Protein AF-A0A4R6T1B8-F1 (afdb_monomer)

Solvent-accessible surface area (backbone atoms only — not comparable to full-atom values): 9107 Å² total; per-residue (Å²): 110,73,72,57,55,55,52,54,57,58,54,58,63,61,66,66,82,67,72,75,54,52,67,48,75,46,92,90,72,50,72,49,40,55,44,30,27,35,23,31,31,60,31,74,34,98,86,31,26,24,80,44,35,25,38,38,55,101,64,97,56,73,81,70,40,56,24,61,47,84,49,43,69,38,69,24,37,29,71,41,51,47,80,44,72,58,96,84,43,80,44,49,36,35,34,25,43,54,90,88,34,36,32,45,24,44,48,63,64,15,42,76,67,50,31,45,41,82,36,87,63,66,53,63,57,96,63,69,51,55,65,60,55,45,51,53,45,46,52,33,39,77,68,66,76,41,52,73,69,58,42,53,53,51,45,52,56,55,76,55,76,127

Radius of gyration: 22.36 Å; Cα contacts (8 Å, |Δi|>4): 257; chains: 1; bounding box: 53×60×50 Å

Mean predicted aligned error: 13.62 Å

InterPro domains:
  IPR018649 SHOCT domain [PF09851] (132-159)

Sequence (162 aa):
MKQIILFIALMASVSCYAQKITTYKASNGVTYNVGDSIKLSRGTGIDGRFLYVTSRWNFSIPDDAMADRRYTNMPVLIKKISIEKFNGIKKVIIIADGDVVNFEIPVEDAIDAGEVIPNKNKPGNLIYSVADEIEKFKKLLDSGAVTQAEYDGQKKRLLSPN

Nearest PDB structures (foldseek):
  6ac8-assembly2_A  TM=4.715E-01  e=1.683E-01  Mycolicibacterium smegmatis MC2 155
  2lt1-assembly1_A  TM=5.562E-01  e=3.174E-01  Myxococcus xanthus
  4l5g-assembly2_B  TM=4.650E-01  e=2.001E-01  Thermus thermophilus HB8
  8owu-assembly1_D  TM=2.904E-01  e=3.562E-01  Bacillus cereus BAG3X2-1
  5he2-assembly1_A  TM=2.715E-01  e=3.576E+00  Bos taurus

Foldseek 3Di:
DVVVVVVVVVVVVVVVVPDFDAWDQAPVRDIDGQQFKKFFAFAPDPQRFHPFKAWAQPDDDPRGHGHDRVSHRPIWGFHGWDWDADPNDTFIWTWTHRPRIIIIGSPHVCVVSVRIDGDPDTPNDPPPPLVNVLVVLVVCVVVVVDDPVVSVVSNVPSVDDD

Organism: NCBI:txid425513

Structure (mmCIF, N/CA/C/O backbone):
data_AF-A0A4R6T1B8-F1
#
_entry.id   AF-A0A4R6T1B8-F1
#
loop_
_atom_site.group_PDB
_atom_site.id
_atom_site.type_symbol
_atom_site.label_atom_id
_atom_site.label_alt_id
_atom_site.label_comp_id
_atom_site.label_asym_id
_atom_site.label_entity_id
_atom_site.label_seq_id
_atom_site.pdbx_PDB_ins_code
_atom_site.Cartn_x
_atom_site.Cartn_y
_atom_site.Cartn_z
_atom_site.occupancy
_atom_site.B_iso_or_equiv
_atom_site.auth_seq_id
_atom_site.auth_comp_id
_atom_site.auth_asym_id
_atom_site.auth_atom_id
_atom_site.pdbx_PDB_model_num
ATOM 1 N N . MET A 1 1 ? -13.725 46.106 -19.617 1.00 59.91 1 MET A N 1
ATOM 2 C CA . MET A 1 1 ? -14.365 44.769 -19.691 1.00 59.91 1 MET A CA 1
ATOM 3 C C . MET A 1 1 ? -13.521 43.733 -20.443 1.00 59.91 1 MET A C 1
ATOM 5 O O . MET A 1 1 ? -13.204 42.723 -19.836 1.00 59.91 1 MET A O 1
ATOM 9 N N . LYS A 1 2 ? -13.056 43.977 -21.685 1.00 60.03 2 LYS A N 1
ATOM 10 C CA . LYS A 1 2 ? -12.182 43.027 -22.425 1.00 60.03 2 LYS A CA 1
ATOM 11 C C . LYS A 1 2 ? -10.895 42.614 -21.678 1.00 60.03 2 LYS A C 1
ATOM 13 O O . LYS A 1 2 ? -10.533 41.447 -21.692 1.00 60.03 2 LYS A O 1
ATOM 18 N N . GLN A 1 3 ? -10.258 43.551 -20.974 1.00 69.00 3 GLN A N 1
ATOM 19 C CA . GLN A 1 3 ? -9.039 43.304 -20.182 1.00 69.00 3 GLN A CA 1
ATOM 20 C C . GLN A 1 3 ? -9.281 42.384 -18.965 1.00 69.00 3 GLN A C 1
ATOM 22 O O . GLN A 1 3 ? -8.427 41.578 -18.619 1.00 69.00 3 GLN A O 1
ATOM 27 N N . ILE A 1 4 ? -10.472 42.448 -18.355 1.00 78.38 4 ILE A N 1
ATOM 28 C CA . ILE A 1 4 ? -10.840 41.623 -17.189 1.00 78.38 4 ILE A CA 1
ATOM 29 C C . ILE A 1 4 ? -11.124 40.177 -17.622 1.00 78.38 4 ILE A C 1
ATOM 31 O O . ILE A 1 4 ? -10.710 39.237 -16.952 1.00 78.38 4 ILE A O 1
ATOM 35 N N . ILE A 1 5 ? -11.765 39.991 -18.780 1.00 78.88 5 ILE A N 1
ATOM 36 C CA . ILE A 1 5 ? -12.049 38.660 -19.343 1.00 78.88 5 ILE A CA 1
ATOM 37 C C . ILE A 1 5 ? -10.745 37.924 -19.691 1.00 78.88 5 ILE A C 1
ATOM 39 O O . ILE A 1 5 ? -10.623 36.733 -19.415 1.00 78.88 5 ILE A O 1
ATOM 43 N N . LEU A 1 6 ? -9.745 38.635 -20.228 1.00 75.94 6 LEU A N 1
ATOM 44 C CA . LEU A 1 6 ? -8.437 38.054 -20.545 1.00 75.94 6 LEU A CA 1
ATOM 45 C C . LEU A 1 6 ? -7.683 37.597 -19.282 1.00 75.94 6 LEU A C 1
ATOM 47 O O . LEU A 1 6 ? -7.050 36.545 -19.287 1.00 75.94 6 LEU A O 1
ATOM 51 N N . PHE A 1 7 ? -7.799 38.351 -18.186 1.00 75.88 7 PHE A N 1
ATOM 52 C CA . PHE A 1 7 ? -7.157 38.015 -16.914 1.00 75.88 7 PHE A CA 1
ATOM 53 C C . PHE A 1 7 ? -7.795 36.787 -16.239 1.00 75.88 7 PHE A C 1
ATOM 55 O O . PHE A 1 7 ? -7.089 35.915 -15.734 1.00 75.88 7 PHE A O 1
ATOM 62 N N . ILE A 1 8 ? -9.126 36.666 -16.293 1.00 78.00 8 ILE A N 1
ATOM 63 C CA . ILE A 1 8 ? -9.856 35.497 -15.771 1.00 78.00 8 ILE A CA 1
ATOM 64 C C . ILE A 1 8 ? -9.545 34.237 -16.597 1.00 78.00 8 ILE A C 1
ATOM 66 O O . ILE A 1 8 ? -9.345 33.164 -16.027 1.00 78.00 8 ILE A O 1
ATOM 70 N N . ALA A 1 9 ? -9.431 34.361 -17.924 1.00 74.50 9 ALA A N 1
ATOM 71 C CA . ALA A 1 9 ? -9.065 33.244 -18.797 1.00 74.50 9 ALA A CA 1
ATOM 72 C C . ALA A 1 9 ? -7.644 32.717 -18.519 1.00 74.50 9 ALA A C 1
ATOM 74 O O . ALA A 1 9 ? -7.430 31.507 -18.528 1.00 74.50 9 ALA A O 1
ATOM 75 N N . LEU A 1 10 ? -6.693 33.605 -18.203 1.00 71.94 10 LEU A N 1
ATOM 76 C CA . LEU A 1 10 ? -5.321 33.220 -17.860 1.00 71.94 10 LEU A CA 1
ATOM 77 C C . LEU A 1 10 ? -5.238 32.497 -16.500 1.00 71.94 10 LEU A C 1
ATOM 79 O O . LEU A 1 10 ? -4.471 31.546 -16.346 1.00 71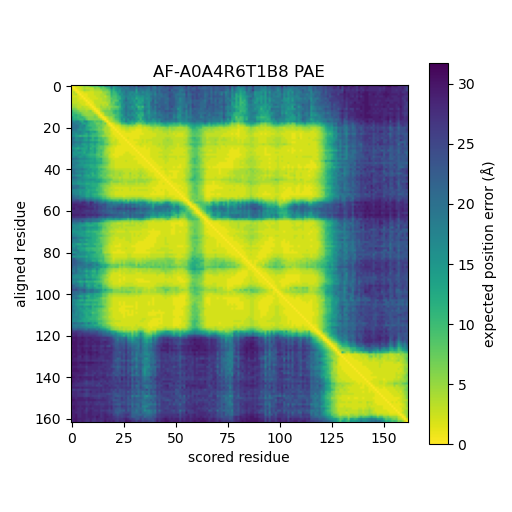.94 10 LEU A O 1
ATOM 83 N N . MET A 1 11 ? -6.058 32.905 -15.526 1.00 67.94 11 MET A N 1
ATOM 84 C CA . MET A 1 11 ? -6.132 32.268 -14.203 1.00 67.94 11 MET A CA 1
ATOM 85 C C . MET A 1 11 ? -6.755 30.864 -14.255 1.00 67.94 11 MET A C 1
ATOM 87 O O . MET A 1 11 ? -6.290 29.968 -13.552 1.00 67.94 11 MET A O 1
ATOM 91 N N . ALA A 1 12 ? -7.743 30.631 -15.128 1.00 63.44 12 ALA A N 1
ATOM 92 C CA . ALA A 1 12 ? -8.390 29.322 -15.269 1.00 63.44 12 ALA A CA 1
ATOM 93 C C . ALA A 1 12 ? -7.430 28.217 -15.761 1.00 63.44 12 ALA A C 1
ATOM 95 O O . ALA A 1 12 ? -7.545 27.062 -15.348 1.00 63.44 12 ALA A O 1
ATOM 96 N N . SER A 1 13 ? -6.440 28.560 -16.594 1.00 64.69 13 SER A N 1
ATOM 97 C CA . SER A 1 13 ? -5.429 27.609 -17.085 1.00 64.69 13 SER A CA 1
ATOM 98 C C . SER A 1 13 ? -4.451 27.118 -16.009 1.00 64.69 13 SER A C 1
ATOM 100 O O . SER A 1 13 ? -3.950 25.998 -16.113 1.00 64.69 13 SER A O 1
ATOM 102 N N . VAL A 1 14 ? -4.195 27.903 -14.956 1.00 63.06 14 VAL A N 1
ATOM 103 C CA . VAL A 1 14 ? -3.229 27.533 -13.902 1.00 63.06 14 VAL A CA 1
ATOM 104 C C . VAL A 1 14 ? -3.812 26.479 -12.950 1.00 63.06 14 VAL A C 1
ATOM 106 O O . VAL A 1 14 ? -3.088 25.622 -12.449 1.00 63.06 14 VAL A O 1
ATOM 109 N N . SER A 1 15 ? -5.134 26.466 -12.754 1.00 61.72 15 SER A N 1
ATOM 110 C CA . SER A 1 15 ? -5.806 25.535 -11.836 1.00 61.72 15 SER A CA 1
ATOM 111 C C . SER A 1 15 ? -5.881 24.087 -12.344 1.00 61.72 15 SER A C 1
ATOM 113 O O . SER A 1 15 ? -6.126 23.177 -11.553 1.00 61.72 15 SER A O 1
ATOM 115 N N . CYS A 1 16 ? -5.664 23.840 -13.641 1.00 56.97 16 CYS A N 1
ATOM 116 C CA . CYS A 1 16 ? -5.794 22.499 -14.225 1.00 56.97 16 CYS A CA 1
ATOM 117 C C . CYS A 1 16 ? -4.552 21.615 -13.986 1.00 56.97 16 CYS A C 1
ATOM 119 O O . CYS A 1 16 ? -4.676 20.406 -13.810 1.00 56.97 16 CYS A O 1
ATOM 121 N N . TYR A 1 17 ? -3.359 22.212 -13.884 1.00 60.59 17 TYR A N 1
ATOM 122 C CA . TYR A 1 17 ? -2.095 21.476 -13.724 1.00 60.59 17 TYR A CA 1
ATOM 123 C C . TYR A 1 17 ? -1.798 21.007 -12.287 1.00 60.59 17 TYR A C 1
ATOM 125 O O . TYR A 1 17 ? -0.818 20.301 -12.067 1.00 60.59 17 TYR A O 1
ATOM 133 N N . ALA A 1 18 ? -2.636 21.358 -11.306 1.00 63.72 18 ALA A N 1
ATOM 134 C CA . ALA A 1 18 ? -2.401 21.069 -9.887 1.00 63.72 18 ALA A CA 1
ATOM 135 C C . ALA A 1 18 ? -3.291 19.952 -9.304 1.00 63.72 18 ALA A C 1
ATOM 137 O O . ALA A 1 18 ? -3.357 19.789 -8.083 1.00 63.72 18 ALA A O 1
ATOM 138 N N . GLN A 1 19 ? -4.000 19.186 -10.139 1.00 71.69 19 GLN A N 1
ATOM 139 C CA . GLN A 1 19 ? -4.904 18.144 -9.647 1.00 71.69 19 GLN A CA 1
ATOM 140 C C . GLN A 1 19 ? -4.110 16.981 -9.035 1.00 71.69 19 GLN A C 1
ATOM 142 O O . GLN A 1 19 ? -3.448 16.212 -9.730 1.00 71.69 19 GLN A O 1
ATOM 147 N N . LYS A 1 20 ? -4.171 16.859 -7.704 1.00 83.00 20 LYS A N 1
ATOM 148 C CA . LYS A 1 20 ? -3.609 15.721 -6.969 1.00 83.00 20 LYS A CA 1
ATOM 149 C C . LYS A 1 20 ? -4.480 14.494 -7.214 1.00 83.00 20 LYS A C 1
ATOM 151 O O . LYS A 1 20 ? -5.690 14.545 -7.012 1.00 83.00 20 LYS A O 1
ATOM 156 N N . ILE A 1 21 ? -3.856 13.390 -7.607 1.00 90.12 21 ILE A N 1
ATOM 157 C CA . ILE A 1 21 ? -4.542 12.109 -7.760 1.00 90.12 21 ILE A CA 1
ATOM 158 C C . ILE A 1 21 ? -4.803 11.554 -6.362 1.00 90.12 21 ILE A C 1
ATOM 160 O O . ILE A 1 21 ? -3.874 11.305 -5.595 1.00 90.12 21 ILE A O 1
ATOM 164 N N . THR A 1 22 ? -6.077 11.399 -6.022 1.00 92.38 22 THR A N 1
ATOM 165 C CA . THR A 1 22 ? -6.519 10.891 -4.716 1.00 92.38 22 THR A CA 1
ATOM 166 C C . THR A 1 22 ? -7.128 9.500 -4.796 1.00 92.38 22 THR A C 1
ATOM 168 O O . THR A 1 22 ? -7.299 8.865 -3.762 1.00 92.38 22 THR A O 1
ATOM 171 N N . THR A 1 23 ? -7.446 9.027 -6.001 1.00 93.62 23 THR A N 1
ATOM 172 C CA . THR A 1 23 ? -8.100 7.743 -6.243 1.00 93.62 23 THR A CA 1
ATOM 173 C C . THR A 1 23 ? -7.497 7.060 -7.465 1.00 93.62 23 THR A C 1
ATOM 175 O O . THR A 1 23 ? -7.126 7.725 -8.436 1.00 93.62 23 THR A O 1
ATOM 178 N N . TYR A 1 24 ? -7.389 5.736 -7.420 1.00 94.62 24 TYR A N 1
ATOM 179 C CA . TYR A 1 24 ? -6.905 4.919 -8.522 1.00 94.62 24 TYR A CA 1
ATOM 180 C C . TYR A 1 24 ? -7.589 3.557 -8.535 1.00 94.62 24 TYR A C 1
ATOM 182 O O . TYR A 1 24 ? -7.619 2.862 -7.524 1.00 94.62 24 TYR A O 1
ATOM 190 N N . LYS A 1 25 ? -8.120 3.159 -9.692 1.00 93.81 25 LYS A N 1
ATOM 191 C CA . LYS A 1 25 ? -8.681 1.825 -9.902 1.00 93.81 25 LYS A CA 1
ATOM 192 C C . LYS A 1 25 ? -7.614 0.930 -10.522 1.00 93.81 25 LYS A C 1
ATOM 194 O O . LYS A 1 25 ? -7.228 1.176 -11.663 1.00 93.81 25 LYS A O 1
ATOM 199 N N . ALA A 1 26 ? -7.173 -0.076 -9.775 1.00 93.62 26 ALA A N 1
ATOM 200 C CA . ALA A 1 26 ? -6.129 -0.992 -10.213 1.00 93.62 26 ALA A CA 1
ATOM 201 C C . ALA A 1 26 ? -6.667 -2.147 -11.071 1.00 93.62 26 ALA A C 1
ATOM 203 O O . ALA A 1 26 ? -7.884 -2.372 -11.153 1.00 93.62 26 ALA A O 1
ATOM 204 N N . SER A 1 27 ? -5.755 -2.913 -11.673 1.00 90.88 27 SER A N 1
ATOM 205 C CA . SER A 1 27 ? -6.063 -4.097 -12.495 1.00 90.88 27 SER A CA 1
ATOM 206 C C . SER A 1 27 ? -6.871 -5.178 -11.767 1.00 90.88 27 SER A C 1
ATOM 208 O O . SER A 1 27 ? -7.746 -5.800 -12.370 1.00 90.88 27 SER A O 1
ATOM 210 N N . ASN A 1 28 ? -6.668 -5.351 -10.456 1.00 86.88 28 ASN A N 1
ATOM 211 C CA . ASN A 1 28 ? -7.428 -6.293 -9.621 1.00 86.88 28 ASN A CA 1
ATOM 212 C C . ASN A 1 28 ? -8.892 -5.876 -9.365 1.00 86.88 28 ASN A C 1
ATOM 214 O O . ASN A 1 28 ? -9.605 -6.537 -8.608 1.00 86.88 28 ASN A O 1
ATOM 218 N N . GLY A 1 29 ? -9.346 -4.7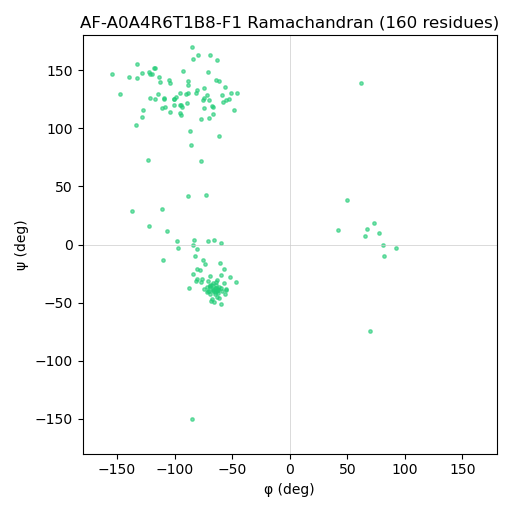66 -9.955 1.00 88.69 29 GLY A N 1
ATOM 219 C CA . GLY A 1 29 ? -10.704 -4.251 -9.820 1.00 88.69 29 GLY A CA 1
ATOM 220 C C . GLY A 1 29 ? -10.958 -3.449 -8.542 1.00 88.69 29 GLY A C 1
ATOM 221 O O . GLY A 1 29 ? -12.072 -2.950 -8.370 1.00 88.69 29 GLY A O 1
ATOM 222 N N . VAL A 1 30 ? -9.956 -3.286 -7.671 1.00 90.06 30 VAL A N 1
ATOM 223 C CA . VAL A 1 30 ? -10.067 -2.489 -6.445 1.00 90.06 30 VAL A CA 1
ATOM 224 C C . VAL A 1 30 ? -9.715 -1.030 -6.710 1.00 90.06 30 VAL A C 1
ATOM 226 O O . VAL A 1 30 ? -8.750 -0.708 -7.400 1.00 90.06 30 VAL A O 1
ATOM 229 N N . THR A 1 31 ? -10.516 -0.138 -6.131 1.00 93.50 31 THR A N 1
ATOM 230 C CA . THR A 1 31 ? -10.232 1.296 -6.099 1.00 93.50 31 THR A CA 1
ATOM 231 C C . THR A 1 31 ? -9.510 1.642 -4.805 1.00 93.50 31 THR A C 1
ATOM 233 O O . THR A 1 31 ? -10.068 1.472 -3.723 1.00 93.50 31 THR A O 1
ATOM 236 N N . TYR A 1 32 ? -8.292 2.151 -4.934 1.00 93.31 32 TYR A N 1
ATOM 237 C CA . TYR A 1 32 ? -7.455 2.647 -3.853 1.00 93.31 32 TYR A CA 1
ATOM 238 C C . TYR A 1 32 ? -7.623 4.154 -3.721 1.00 93.31 32 TYR A C 1
ATOM 240 O O . TYR A 1 32 ? -7.506 4.879 -4.709 1.00 93.31 32 TYR A O 1
ATOM 248 N N . ASN A 1 33 ? -7.859 4.631 -2.505 1.00 94.44 33 ASN A N 1
ATOM 249 C CA . ASN A 1 33 ? -7.945 6.051 -2.196 1.00 94.44 33 ASN A CA 1
ATOM 250 C C . ASN A 1 33 ? -6.843 6.454 -1.220 1.00 94.44 33 ASN A C 1
ATOM 252 O O . ASN A 1 33 ? -6.381 5.663 -0.397 1.00 94.44 33 ASN A O 1
ATOM 256 N N . VAL A 1 34 ? -6.428 7.715 -1.288 1.00 93.38 34 VAL A N 1
ATOM 257 C CA . VAL A 1 34 ? -5.594 8.307 -0.240 1.00 93.38 34 VAL A CA 1
ATOM 258 C C . VAL A 1 34 ? -6.349 8.229 1.088 1.00 93.38 34 VAL A C 1
ATOM 260 O O . VAL A 1 34 ? -7.508 8.629 1.171 1.00 93.38 34 VAL A O 1
ATOM 263 N N . GLY A 1 35 ? -5.684 7.697 2.111 1.00 90.12 35 GLY A N 1
ATOM 264 C CA . GLY A 1 35 ? -6.272 7.368 3.404 1.00 90.12 35 GLY A CA 1
ATOM 265 C C . GLY A 1 35 ? -6.788 5.932 3.525 1.00 90.12 35 GLY A C 1
ATOM 266 O O . GLY A 1 35 ? -7.215 5.566 4.612 1.00 90.12 35 GLY A O 1
ATOM 267 N N . ASP A 1 36 ? -6.743 5.106 2.474 1.00 90.62 36 ASP A N 1
ATOM 268 C CA . ASP A 1 36 ? -7.056 3.676 2.590 1.00 90.62 36 ASP A CA 1
ATOM 269 C C . ASP A 1 36 ? -5.872 2.872 3.163 1.00 90.62 36 ASP A C 1
ATOM 271 O O . ASP A 1 36 ? -4.730 3.329 3.173 1.00 90.62 36 ASP A O 1
ATOM 275 N N . SER A 1 37 ? -6.133 1.648 3.637 1.00 91.25 37 SER A N 1
ATOM 276 C CA . SER A 1 37 ? -5.120 0.719 4.160 1.00 91.25 37 SER A CA 1
ATOM 277 C C . SER A 1 37 ? -4.933 -0.302 3.087 1.00 91.25 37 SER A C 1
ATOM 279 O O . SER A 1 37 ? -5.891 -0.828 2.518 1.00 91.25 37 SER A O 1
ATOM 281 N N . ILE A 1 38 ? -3.685 -0.652 2.889 1.00 93.56 38 ILE A N 1
ATOM 282 C CA . ILE A 1 38 ? -3.320 -1.843 2.161 1.00 93.56 38 ILE A CA 1
ATOM 283 C C . ILE A 1 38 ? -2.497 -2.705 3.096 1.00 93.56 38 ILE A C 1
ATOM 285 O O . ILE A 1 38 ? -1.808 -2.207 3.986 1.00 93.56 38 ILE A O 1
ATOM 289 N N . LYS A 1 39 ? -2.628 -4.016 2.947 1.00 94.88 39 LYS A N 1
ATOM 290 C CA . LYS A 1 39 ? -1.868 -4.962 3.745 1.00 94.88 39 LYS A CA 1
ATOM 291 C C . LYS A 1 39 ? -0.713 -5.464 2.897 1.00 94.88 39 LYS A C 1
ATOM 293 O O . LYS A 1 39 ? -0.937 -5.986 1.803 1.00 94.88 39 LYS A O 1
ATOM 298 N N . LEU A 1 40 ? 0.499 -5.328 3.418 1.00 95.31 40 LEU A N 1
ATOM 299 C CA . LEU A 1 40 ? 1.668 -5.967 2.834 1.00 95.31 40 LEU A CA 1
ATOM 300 C C . LEU A 1 40 ? 1.548 -7.474 3.068 1.00 95.31 40 LEU A C 1
ATOM 302 O O . LEU A 1 40 ? 1.326 -7.933 4.188 1.00 95.31 40 LEU A O 1
ATOM 306 N N . SER A 1 41 ? 1.611 -8.245 1.994 1.00 94.62 41 SER A N 1
ATOM 307 C CA . SER A 1 41 ? 1.538 -9.703 2.001 1.00 94.62 41 SER A CA 1
ATOM 308 C C . SER A 1 41 ? 2.929 -10.287 2.268 1.00 94.62 41 SER A C 1
ATOM 310 O O . SER A 1 41 ? 3.740 -9.689 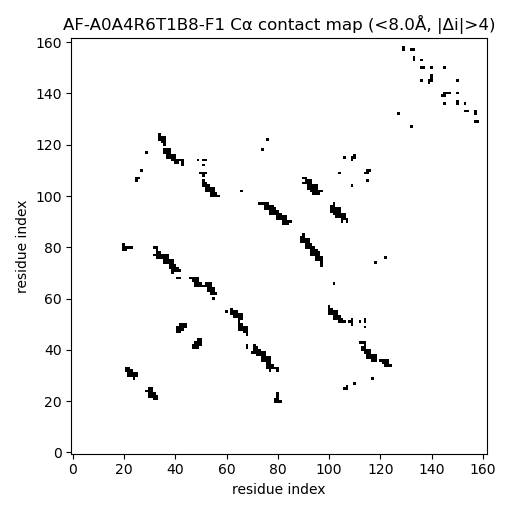2.970 1.00 94.62 41 SER A O 1
ATOM 312 N N . ARG A 1 42 ? 3.212 -11.476 1.743 1.00 95.12 42 ARG A N 1
ATOM 313 C CA . ARG A 1 42 ? 4.536 -12.094 1.751 1.00 95.12 42 ARG A CA 1
ATOM 314 C C . ARG A 1 42 ? 5.397 -11.508 0.626 1.00 95.12 42 ARG A C 1
ATOM 316 O O . ARG A 1 42 ? 4.949 -11.476 -0.514 1.00 95.12 42 ARG A O 1
ATOM 323 N N . GLY A 1 43 ? 6.636 -11.129 0.940 1.00 94.50 43 GLY A N 1
ATOM 324 C CA . GLY A 1 43 ? 7.626 -10.743 -0.068 1.00 94.50 43 GLY A CA 1
ATOM 325 C C . GLY A 1 43 ? 7.992 -11.901 -1.005 1.00 94.50 43 GLY A C 1
ATOM 326 O O . GLY A 1 43 ? 8.083 -13.059 -0.578 1.00 94.50 43 GLY A O 1
ATOM 327 N N . THR A 1 44 ? 8.181 -11.587 -2.285 1.00 96.25 44 THR A N 1
ATOM 328 C CA . THR A 1 44 ? 8.414 -12.560 -3.368 1.00 96.25 44 THR A CA 1
ATOM 329 C C . THR A 1 44 ? 9.884 -12.763 -3.725 1.00 96.25 44 THR A C 1
ATOM 331 O O . THR A 1 44 ? 10.209 -13.626 -4.541 1.00 96.25 44 THR A O 1
ATOM 334 N N . GLY A 1 45 ? 10.792 -12.020 -3.092 1.00 93.81 45 GLY A N 1
ATOM 335 C CA . GLY A 1 45 ? 12.228 -12.203 -3.244 1.00 93.81 45 GLY A CA 1
ATOM 336 C C . GLY A 1 45 ? 12.696 -13.577 -2.757 1.00 93.81 45 GLY A C 1
ATOM 337 O O . GLY A 1 45 ? 12.054 -14.230 -1.932 1.00 93.81 45 GLY A O 1
ATOM 338 N N . ILE A 1 46 ? 13.863 -14.008 -3.237 1.00 93.00 46 ILE A N 1
ATOM 339 C CA . ILE A 1 46 ? 14.476 -15.303 -2.882 1.00 93.00 46 ILE A CA 1
ATOM 340 C C . ILE A 1 46 ? 14.751 -15.460 -1.375 1.00 93.00 46 ILE A C 1
ATOM 342 O O . ILE A 1 46 ? 14.761 -16.570 -0.851 1.00 93.00 46 ILE A O 1
ATOM 346 N N . ASP A 1 47 ? 14.936 -14.348 -0.670 1.00 92.75 47 ASP A N 1
ATOM 347 C CA . ASP A 1 47 ? 15.125 -14.251 0.782 1.00 92.75 47 ASP A CA 1
ATOM 348 C C . ASP A 1 47 ? 13.823 -13.886 1.530 1.00 92.75 47 ASP A C 1
ATOM 350 O O . ASP A 1 47 ? 13.801 -13.742 2.755 1.00 92.75 47 ASP A O 1
ATOM 354 N N . GLY A 1 48 ? 12.712 -13.774 0.798 1.00 92.44 48 GLY A N 1
ATOM 355 C CA . GLY A 1 48 ? 11.406 -13.354 1.292 1.00 92.44 48 GLY A CA 1
ATOM 356 C C . GLY A 1 48 ? 11.260 -11.846 1.499 1.00 92.44 48 GLY A C 1
ATOM 357 O O . GLY A 1 48 ? 10.261 -11.436 2.093 1.00 92.44 48 GLY A O 1
ATOM 358 N N . ARG A 1 49 ? 12.221 -11.027 1.045 1.00 94.88 49 ARG A N 1
ATOM 359 C CA . ARG A 1 49 ? 12.037 -9.573 0.925 1.00 94.88 49 ARG A CA 1
ATOM 360 C C . ARG A 1 49 ? 11.051 -9.237 -0.186 1.00 94.88 49 ARG A C 1
ATOM 362 O O . ARG A 1 49 ? 10.735 -10.068 -1.036 1.00 94.88 49 ARG A O 1
ATOM 369 N N . PHE A 1 50 ? 10.558 -8.011 -0.158 1.00 96.06 50 PHE A N 1
ATOM 370 C CA . PHE A 1 50 ? 9.632 -7.515 -1.164 1.00 96.06 50 PHE A CA 1
ATOM 371 C C . PHE A 1 50 ? 10.389 -7.056 -2.410 1.00 96.06 50 PHE A C 1
ATOM 373 O O . PHE A 1 50 ? 11.339 -6.285 -2.298 1.00 96.06 50 PHE A O 1
ATOM 380 N N . LEU A 1 51 ? 9.969 -7.509 -3.590 1.00 95.12 51 LEU A N 1
ATOM 381 C CA . LEU A 1 51 ? 10.536 -7.064 -4.864 1.00 95.12 51 LEU A CA 1
ATOM 382 C C . LEU A 1 51 ? 9.937 -5.730 -5.326 1.00 95.12 51 LEU A C 1
ATOM 384 O O . LEU A 1 51 ? 10.627 -4.944 -5.971 1.00 95.12 51 LEU A O 1
ATOM 388 N N . TYR A 1 52 ? 8.673 -5.475 -4.979 1.00 95.38 52 TYR A N 1
ATOM 389 C CA . TYR A 1 52 ? 7.868 -4.355 -5.478 1.00 95.38 52 TYR A CA 1
ATOM 390 C C . TYR A 1 52 ? 7.345 -3.452 -4.356 1.00 95.38 52 TYR A C 1
ATOM 392 O O . TYR A 1 52 ? 6.438 -2.649 -4.561 1.00 95.38 52 TYR A O 1
ATOM 400 N N . VAL A 1 53 ? 7.923 -3.568 -3.161 1.00 95.00 53 VAL A N 1
ATOM 401 C CA . VAL A 1 53 ? 7.714 -2.642 -2.047 1.00 95.00 53 VAL A CA 1
ATOM 402 C C . VAL A 1 53 ? 9.090 -2.206 -1.575 1.00 95.00 53 VAL A C 1
ATOM 404 O O . VAL A 1 53 ? 9.869 -3.030 -1.097 1.00 95.00 53 VAL A O 1
ATOM 407 N N . THR A 1 54 ? 9.407 -0.923 -1.706 1.00 92.69 54 THR A N 1
ATOM 408 C CA . THR A 1 54 ? 10.665 -0.355 -1.208 1.00 92.69 54 THR A CA 1
ATOM 409 C C . THR A 1 54 ? 10.401 0.439 0.061 1.00 92.69 54 THR A C 1
ATOM 411 O O . THR A 1 54 ? 9.366 1.090 0.203 1.00 92.69 54 THR A O 1
ATOM 414 N N . SER A 1 55 ? 11.311 0.359 1.030 1.00 88.31 55 SER A N 1
ATOM 415 C CA . SER A 1 55 ? 11.236 1.170 2.245 1.00 88.31 55 SER A CA 1
ATOM 416 C C . SER A 1 55 ? 12.081 2.424 2.080 1.00 88.31 55 SER A C 1
ATOM 418 O O . SER A 1 55 ? 13.299 2.326 1.937 1.00 88.31 55 SER A O 1
ATOM 420 N N . ARG A 1 56 ? 11.453 3.594 2.187 1.00 77.75 56 ARG A N 1
ATOM 421 C CA . ARG A 1 56 ? 12.136 4.879 2.315 1.00 77.75 56 ARG A CA 1
ATOM 422 C C . ARG A 1 56 ? 12.268 5.256 3.782 1.00 77.75 56 ARG A C 1
ATOM 424 O O . ARG A 1 56 ? 11.285 5.545 4.471 1.00 77.75 56 ARG A O 1
ATOM 431 N N . TRP A 1 57 ? 13.508 5.241 4.258 1.00 63.22 57 TRP A N 1
ATOM 432 C CA . TRP A 1 57 ? 13.892 5.830 5.536 1.00 63.22 57 TRP A CA 1
ATOM 433 C C . TRP A 1 57 ? 14.256 7.296 5.319 1.00 63.22 57 TRP A C 1
ATOM 435 O O . TRP A 1 57 ? 15.090 7.606 4.479 1.00 63.22 57 TRP A O 1
ATOM 445 N N . ASN A 1 58 ? 13.701 8.196 6.132 1.00 56.66 58 ASN A N 1
ATOM 446 C CA . ASN A 1 58 ? 13.992 9.637 6.077 1.00 56.66 58 ASN A CA 1
ATOM 447 C C . ASN A 1 58 ? 15.455 10.005 6.444 1.00 56.66 58 ASN A C 1
ATOM 449 O O . ASN A 1 58 ? 15.783 11.186 6.516 1.00 56.66 58 ASN A O 1
ATOM 453 N N . PHE A 1 59 ? 16.329 9.024 6.699 1.00 47.75 59 PHE A N 1
ATOM 454 C CA . PHE A 1 59 ? 17.738 9.201 7.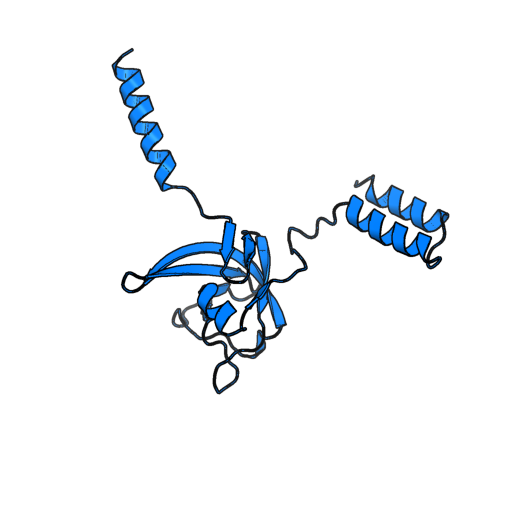054 1.00 47.75 59 PHE A CA 1
ATOM 455 C C . PHE A 1 59 ? 18.627 8.343 6.143 1.00 47.75 59 PHE A C 1
ATOM 457 O O . PHE A 1 59 ? 18.628 7.125 6.280 1.00 47.75 59 PHE A O 1
ATOM 464 N N . SER A 1 60 ? 19.381 8.998 5.253 1.00 47.44 60 SER A N 1
ATOM 465 C CA . SER A 1 60 ? 20.656 8.614 4.601 1.00 47.44 60 SER A CA 1
ATOM 466 C C . SER A 1 60 ? 20.895 7.176 4.086 1.00 47.44 60 SER A C 1
ATOM 468 O O . SER A 1 60 ? 22.033 6.849 3.748 1.00 47.44 60 SER A O 1
ATOM 470 N N . ILE A 1 61 ? 19.883 6.315 3.994 1.00 50.62 61 ILE A N 1
ATOM 471 C CA . ILE A 1 61 ? 19.960 5.007 3.323 1.00 50.62 61 ILE A CA 1
ATOM 472 C C . ILE A 1 61 ? 19.619 5.228 1.839 1.00 50.62 61 ILE A C 1
ATOM 474 O O . ILE A 1 61 ? 18.738 6.040 1.559 1.00 50.62 61 ILE A O 1
ATOM 478 N N . PRO A 1 62 ? 20.290 4.556 0.879 1.00 55.16 62 PRO A N 1
ATOM 479 C CA . PRO A 1 62 ? 19.930 4.654 -0.535 1.00 55.16 62 PRO A CA 1
ATOM 480 C C . PRO A 1 62 ? 18.430 4.392 -0.744 1.00 55.16 62 PRO A C 1
ATOM 482 O O . PRO A 1 62 ? 17.898 3.404 -0.236 1.00 55.16 62 PRO A O 1
ATOM 485 N N . ASP A 1 63 ? 17.787 5.294 -1.490 1.00 55.72 63 ASP A N 1
ATOM 486 C CA . ASP A 1 63 ? 16.332 5.528 -1.599 1.00 55.72 63 ASP A CA 1
ATOM 487 C C . ASP A 1 63 ? 15.467 4.341 -2.083 1.00 55.72 63 ASP A C 1
ATOM 489 O O . ASP A 1 63 ? 14.246 4.474 -2.163 1.00 55.72 63 ASP A O 1
ATOM 493 N N . ASP A 1 64 ? 16.067 3.177 -2.347 1.00 61.47 64 ASP A N 1
ATOM 494 C CA . ASP A 1 64 ? 15.456 2.051 -3.066 1.00 61.47 64 ASP A CA 1
ATOM 495 C C . ASP A 1 64 ? 15.740 0.681 -2.420 1.00 61.47 64 ASP A C 1
ATOM 497 O O . ASP A 1 64 ? 15.800 -0.355 -3.089 1.00 61.47 64 ASP A O 1
ATOM 501 N N . ALA A 1 65 ? 15.935 0.630 -1.099 1.00 80.69 65 ALA A N 1
ATOM 502 C CA . ALA A 1 65 ? 16.063 -0.653 -0.414 1.00 80.69 65 ALA A CA 1
ATOM 503 C C . ALA A 1 65 ? 14.724 -1.414 -0.447 1.00 80.69 65 ALA A C 1
ATOM 505 O O . ALA A 1 65 ? 13.715 -0.952 0.094 1.00 80.69 65 ALA A O 1
ATOM 506 N N . MET A 1 66 ? 14.733 -2.605 -1.057 1.00 90.50 66 MET A N 1
ATOM 507 C CA . MET A 1 66 ? 13.650 -3.589 -0.954 1.00 90.50 66 MET A CA 1
ATOM 508 C C . MET A 1 66 ? 13.214 -3.744 0.501 1.00 90.50 66 MET A C 1
ATOM 510 O O . MET A 1 66 ? 14.055 -3.939 1.386 1.00 90.50 66 MET A O 1
ATOM 514 N N . ALA A 1 67 ? 11.909 -3.665 0.747 1.00 92.00 67 ALA A N 1
ATOM 515 C CA . ALA A 1 67 ? 11.377 -3.779 2.089 1.00 92.00 67 ALA A CA 1
ATOM 516 C C . ALA A 1 67 ? 11.726 -5.154 2.681 1.00 92.00 67 ALA A C 1
ATOM 518 O O . ALA A 1 67 ? 11.721 -6.189 2.007 1.00 92.00 67 ALA A O 1
ATOM 519 N N . ASP A 1 68 ? 12.059 -5.154 3.969 1.00 92.12 68 ASP A N 1
ATOM 520 C CA . ASP A 1 68 ? 12.440 -6.363 4.685 1.00 92.12 68 ASP A CA 1
ATOM 521 C C . ASP A 1 68 ? 11.233 -7.290 4.902 1.00 92.12 68 ASP A C 1
ATOM 523 O O . ASP A 1 68 ? 10.101 -6.839 5.106 1.00 92.12 68 ASP A O 1
ATOM 527 N N . ARG A 1 69 ? 11.479 -8.604 4.924 1.00 94.31 69 ARG A N 1
ATOM 528 C CA . ARG A 1 69 ? 10.458 -9.632 5.168 1.00 94.31 69 ARG A CA 1
ATOM 529 C C . ARG A 1 69 ? 9.644 -9.380 6.444 1.00 94.31 69 ARG A C 1
ATOM 531 O O . ARG A 1 69 ? 8.479 -9.780 6.503 1.00 94.31 69 ARG A O 1
ATOM 538 N N . ARG A 1 70 ? 10.213 -8.713 7.454 1.00 93.12 70 ARG A N 1
ATOM 539 C CA . ARG A 1 70 ? 9.549 -8.374 8.726 1.00 93.12 70 ARG A CA 1
ATOM 540 C C . ARG A 1 70 ? 8.268 -7.553 8.572 1.00 93.12 70 ARG A C 1
ATOM 542 O O . ARG A 1 70 ? 7.441 -7.578 9.474 1.00 93.12 70 ARG A O 1
ATOM 549 N N . TYR A 1 71 ? 8.083 -6.858 7.448 1.00 93.31 71 TYR A N 1
ATOM 550 C CA . TYR A 1 71 ? 6.866 -6.089 7.170 1.00 93.31 71 TYR A CA 1
ATOM 551 C C . TYR A 1 71 ? 5.723 -6.942 6.593 1.00 93.31 71 TYR A C 1
ATOM 553 O O . TYR A 1 71 ? 4.654 -6.425 6.275 1.00 93.31 71 TYR A O 1
ATOM 561 N N . THR A 1 72 ? 5.909 -8.260 6.475 1.00 94.06 72 THR A N 1
ATOM 562 C CA . THR A 1 72 ? 4.839 -9.187 6.087 1.00 94.06 72 THR A CA 1
ATOM 563 C C . THR A 1 72 ? 3.642 -9.060 7.029 1.00 94.06 72 THR A C 1
ATOM 565 O O . THR A 1 72 ? 3.790 -9.060 8.247 1.00 94.06 72 THR A O 1
ATOM 568 N N . ASN A 1 73 ? 2.438 -9.021 6.461 1.00 92.12 73 ASN A N 1
ATOM 569 C CA . ASN A 1 73 ? 1.163 -8.788 7.141 1.00 92.12 73 ASN A CA 1
ATOM 570 C C . ASN A 1 73 ? 0.980 -7.400 7.777 1.00 92.12 73 ASN A C 1
ATOM 572 O O . ASN A 1 73 ? -0.035 -7.193 8.448 1.00 92.12 73 ASN A O 1
ATOM 576 N N . MET A 1 74 ? 1.892 -6.453 7.551 1.00 91.12 74 MET A N 1
ATOM 577 C CA . MET A 1 74 ? 1.776 -5.101 8.088 1.00 91.12 74 MET A CA 1
ATOM 578 C C . MET A 1 74 ? 0.707 -4.297 7.327 1.00 91.12 74 MET A C 1
ATOM 580 O O . MET A 1 74 ? 0.772 -4.211 6.096 1.00 91.12 74 MET A O 1
ATOM 584 N N . PRO A 1 75 ? -0.287 -3.704 8.014 1.00 92.75 75 PRO A N 1
ATOM 585 C CA . PRO A 1 75 ? -1.158 -2.714 7.400 1.00 92.75 75 PRO A CA 1
ATOM 586 C C . PRO A 1 75 ? -0.397 -1.395 7.237 1.00 92.75 75 PRO A C 1
ATOM 588 O O . PRO A 1 75 ? 0.266 -0.939 8.165 1.00 92.75 75 PRO A O 1
ATOM 591 N N . VAL A 1 76 ? -0.522 -0.774 6.070 1.00 93.94 76 VAL A N 1
ATOM 592 C CA . VAL A 1 76 ? 0.079 0.530 5.765 1.00 93.94 76 VAL A CA 1
ATOM 593 C C . VAL A 1 76 ? -0.987 1.470 5.212 1.00 93.94 76 VAL A C 1
ATOM 595 O O . VAL A 1 76 ? -1.940 1.012 4.576 1.00 93.94 76 VAL A O 1
ATOM 598 N N . LEU A 1 77 ? -0.864 2.769 5.487 1.00 93.94 77 LEU A N 1
ATOM 599 C CA . LEU A 1 77 ? -1.853 3.790 5.112 1.00 93.94 77 LEU A CA 1
ATOM 600 C C . LEU A 1 77 ? -1.424 4.525 3.841 1.00 93.94 77 LEU A C 1
ATOM 602 O O . LEU A 1 77 ? -0.343 5.100 3.809 1.00 93.94 77 LEU A O 1
ATOM 606 N N . ILE A 1 78 ? -2.265 4.597 2.814 1.00 94.75 78 ILE A N 1
ATOM 607 C CA . ILE A 1 78 ? -1.957 5.340 1.587 1.00 94.75 78 ILE A CA 1
ATOM 608 C C . ILE A 1 78 ? -1.879 6.840 1.896 1.00 94.75 78 ILE A C 1
ATOM 610 O O . ILE A 1 78 ? -2.891 7.485 2.162 1.00 94.75 78 ILE A O 1
ATOM 614 N N . LYS A 1 79 ? -0.684 7.422 1.792 1.00 93.88 79 LYS A N 1
ATOM 615 C CA . LYS A 1 79 ? -0.439 8.867 1.932 1.00 93.88 79 LYS A CA 1
ATOM 616 C C . LYS A 1 79 ? -0.604 9.611 0.613 1.00 93.88 79 LYS A C 1
ATOM 618 O O . LYS A 1 79 ? -1.060 10.753 0.592 1.00 93.88 79 LYS A O 1
ATOM 623 N N . LYS A 1 80 ? -0.186 8.992 -0.491 1.00 94.62 80 LYS A N 1
ATOM 624 C CA . LYS A 1 80 ? -0.159 9.626 -1.812 1.00 94.62 80 LYS A CA 1
ATOM 625 C C . LYS A 1 80 ? -0.259 8.577 -2.910 1.00 94.62 80 LYS A C 1
ATOM 627 O O . LYS A 1 80 ? 0.293 7.490 -2.779 1.00 94.62 80 LYS A O 1
ATOM 632 N N . ILE A 1 81 ? -0.909 8.955 -4.003 1.00 95.50 81 ILE A N 1
ATOM 633 C CA . ILE A 1 81 ? -0.904 8.219 -5.264 1.00 95.50 81 ILE A CA 1
ATOM 634 C C . ILE A 1 81 ? -0.259 9.135 -6.314 1.00 95.50 81 ILE A C 1
ATOM 636 O O . ILE A 1 81 ? -0.677 10.285 -6.477 1.00 95.50 81 ILE A O 1
ATOM 640 N N . SER A 1 82 ? 0.782 8.665 -7.000 1.00 93.75 82 SER A N 1
ATOM 641 C CA . SER A 1 82 ? 1.405 9.346 -8.141 1.00 93.75 82 SER A CA 1
ATOM 642 C C . SER A 1 82 ? 1.384 8.459 -9.379 1.00 93.75 82 SER A C 1
ATOM 644 O O . SER A 1 82 ? 1.427 7.237 -9.300 1.00 93.75 82 SER A O 1
ATOM 646 N N . ILE A 1 83 ? 1.297 9.092 -10.548 1.00 92.88 83 ILE A N 1
ATOM 647 C CA . ILE A 1 83 ? 1.530 8.427 -11.828 1.00 92.88 83 ILE A CA 1
ATOM 648 C C . ILE A 1 83 ? 2.853 8.955 -12.355 1.00 92.88 83 ILE A C 1
ATOM 650 O O . ILE A 1 83 ? 2.986 10.150 -12.621 1.00 92.88 83 ILE A O 1
ATOM 654 N N . GLU A 1 84 ? 3.815 8.062 -12.517 1.00 90.06 84 GLU A N 1
ATOM 655 C CA . GLU A 1 84 ? 5.173 8.379 -12.942 1.00 90.06 84 GLU A CA 1
ATOM 656 C C . GLU A 1 84 ? 5.468 7.693 -14.271 1.00 90.06 84 GLU A C 1
ATOM 658 O O . GLU A 1 84 ? 4.863 6.678 -14.615 1.00 90.06 84 GLU A O 1
ATOM 663 N N . LYS A 1 85 ? 6.355 8.274 -15.078 1.00 89.75 85 LYS A N 1
ATOM 664 C CA . LYS A 1 85 ? 6.780 7.669 -16.343 1.00 89.75 85 LYS A CA 1
ATOM 665 C C . LYS A 1 85 ? 8.171 7.090 -16.160 1.00 89.75 85 LYS A C 1
ATOM 667 O O . LYS A 1 85 ? 9.124 7.847 -16.015 1.00 89.75 85 LYS A O 1
ATOM 672 N N . PHE A 1 86 ? 8.283 5.773 -16.244 1.00 83.06 86 PHE A N 1
ATOM 673 C CA . PHE A 1 86 ? 9.555 5.067 -16.228 1.00 83.06 86 PHE A CA 1
ATOM 674 C C . PHE A 1 86 ? 9.800 4.463 -17.611 1.00 83.06 86 PHE A C 1
ATOM 676 O O . PHE A 1 86 ? 8.994 3.668 -18.090 1.00 83.06 86 PHE A O 1
ATOM 683 N N . ASN A 1 87 ? 10.867 4.885 -18.296 1.00 88.81 87 ASN A N 1
ATOM 684 C CA . ASN A 1 87 ? 11.187 4.454 -19.667 1.00 88.81 87 ASN A CA 1
ATOM 685 C C . ASN A 1 87 ? 10.004 4.571 -20.655 1.00 88.81 87 ASN A C 1
ATOM 687 O O . ASN A 1 87 ? 9.786 3.710 -21.500 1.00 88.81 87 ASN A O 1
ATOM 691 N N . GLY A 1 88 ? 9.197 5.632 -20.527 1.00 88.69 88 GLY A N 1
ATOM 692 C CA . GLY A 1 88 ? 8.015 5.866 -21.368 1.00 88.69 88 GLY A CA 1
ATOM 693 C C . GLY A 1 88 ? 6.750 5.109 -20.942 1.00 88.69 88 GLY A C 1
ATOM 694 O O . GLY A 1 88 ? 5.663 5.445 -21.413 1.00 88.69 88 GLY A O 1
ATOM 695 N N . ILE A 1 89 ? 6.856 4.166 -20.005 1.00 88.50 89 ILE A N 1
ATOM 696 C CA . ILE A 1 89 ? 5.731 3.411 -19.449 1.00 88.50 89 ILE A CA 1
ATOM 697 C C . ILE A 1 89 ? 5.194 4.154 -18.224 1.00 88.50 89 ILE A C 1
ATOM 699 O O . ILE A 1 89 ? 5.953 4.544 -17.337 1.00 88.50 89 ILE A O 1
ATOM 703 N N . LYS A 1 90 ? 3.877 4.376 -18.172 1.00 91.56 90 LYS A N 1
ATOM 704 C CA . LYS A 1 90 ? 3.227 4.951 -16.988 1.00 91.56 90 LYS A CA 1
ATOM 705 C C . LYS A 1 90 ? 3.135 3.883 -15.899 1.00 91.56 90 LYS A C 1
ATOM 707 O O . LYS A 1 90 ? 2.532 2.841 -16.135 1.00 91.56 90 LYS A O 1
ATOM 712 N N . LYS A 1 91 ? 3.676 4.171 -14.721 1.00 92.94 91 LYS A N 1
ATOM 713 C CA . LYS A 1 91 ? 3.520 3.375 -13.504 1.00 92.94 91 LYS A CA 1
ATOM 714 C C . LYS A 1 91 ? 2.735 4.162 -12.469 1.00 92.94 91 LYS A C 1
ATOM 716 O O . LYS A 1 91 ? 2.875 5.380 -12.377 1.00 92.94 91 LYS A O 1
ATOM 721 N N . VAL A 1 92 ? 1.908 3.463 -11.703 1.00 95.06 92 VAL A N 1
ATOM 722 C CA . VAL A 1 92 ? 1.198 4.055 -10.571 1.00 95.06 92 VAL A CA 1
ATOM 723 C C . VAL A 1 92 ? 1.930 3.683 -9.298 1.00 95.06 92 VAL A C 1
ATOM 725 O O . VAL A 1 92 ? 2.096 2.505 -8.992 1.00 95.06 92 VAL A O 1
ATOM 728 N N . ILE A 1 93 ? 2.385 4.705 -8.588 1.00 95.25 93 ILE A N 1
ATOM 729 C CA . ILE A 1 93 ? 3.172 4.593 -7.374 1.00 95.25 93 ILE A CA 1
ATOM 730 C C . ILE A 1 93 ? 2.303 5.025 -6.195 1.00 95.25 93 ILE A C 1
ATOM 732 O O . ILE A 1 93 ? 1.739 6.121 -6.172 1.00 95.25 93 ILE A O 1
ATOM 736 N N . ILE A 1 94 ? 2.184 4.147 -5.208 1.00 94.88 94 ILE A N 1
ATOM 737 C CA . ILE A 1 94 ? 1.550 4.424 -3.927 1.00 94.88 94 ILE A CA 1
ATOM 738 C C . ILE A 1 94 ? 2.649 4.680 -2.905 1.00 94.88 94 ILE A C 1
ATOM 740 O O . ILE A 1 94 ? 3.513 3.834 -2.690 1.00 94.88 94 ILE A O 1
ATOM 744 N N . ILE A 1 95 ? 2.581 5.834 -2.243 1.00 94.25 95 ILE A N 1
ATOM 745 C CA . ILE A 1 95 ? 3.372 6.097 -1.044 1.00 94.25 95 ILE A CA 1
ATOM 746 C C . ILE A 1 95 ? 2.509 5.761 0.162 1.00 94.25 95 ILE A C 1
ATOM 748 O O . ILE A 1 95 ? 1.448 6.371 0.341 1.00 94.25 95 ILE A O 1
ATOM 752 N N . ALA A 1 96 ? 2.955 4.813 0.979 1.00 93.12 96 ALA A N 1
ATOM 753 C CA . ALA A 1 96 ? 2.226 4.343 2.147 1.00 93.12 96 ALA A CA 1
ATOM 754 C C . ALA A 1 96 ? 3.002 4.555 3.454 1.00 93.12 96 ALA A C 1
ATOM 756 O O . ALA A 1 96 ? 4.227 4.489 3.482 1.00 93.12 96 ALA A O 1
ATOM 757 N N . ASP A 1 97 ? 2.281 4.818 4.538 1.00 91.00 97 ASP A N 1
ATOM 758 C CA . ASP A 1 97 ? 2.816 4.996 5.882 1.00 91.00 97 ASP A CA 1
ATOM 759 C C . ASP A 1 97 ? 2.894 3.668 6.626 1.00 91.00 97 ASP A C 1
ATOM 761 O O . ASP A 1 97 ? 1.873 3.001 6.812 1.00 91.00 97 ASP A O 1
ATOM 765 N N . GLY A 1 98 ? 4.097 3.318 7.062 1.00 83.50 98 GLY A N 1
ATOM 766 C CA . GLY A 1 98 ? 4.405 2.184 7.918 1.00 83.50 98 GLY A CA 1
ATOM 767 C C . GLY A 1 98 ? 4.847 2.598 9.317 1.00 83.50 98 GLY A C 1
ATOM 768 O O . GLY A 1 98 ? 5.671 1.896 9.899 1.00 83.50 98 GLY A O 1
ATOM 769 N N . ASP A 1 99 ? 4.361 3.733 9.831 1.00 81.31 99 ASP A N 1
ATOM 770 C CA . ASP A 1 99 ? 4.701 4.315 11.140 1.00 81.31 99 ASP A CA 1
ATOM 771 C C . ASP A 1 99 ? 6.141 4.856 11.200 1.00 81.31 99 ASP A C 1
ATOM 773 O O . ASP A 1 99 ? 6.376 6.058 11.083 1.00 81.31 99 ASP A O 1
ATOM 777 N N . VAL A 1 100 ? 7.134 3.970 11.288 1.00 82.19 100 VAL A N 1
ATOM 778 C CA . VAL A 1 100 ? 8.559 4.352 11.349 1.00 82.19 100 VAL A CA 1
ATOM 779 C C . VAL A 1 100 ? 9.147 4.579 9.954 1.00 82.19 100 VAL A C 1
ATOM 781 O O . VAL A 1 100 ? 10.137 5.292 9.787 1.00 82.19 100 VAL A O 1
ATOM 784 N N . VAL A 1 101 ? 8.559 3.948 8.937 1.00 87.69 101 VAL A N 1
ATOM 785 C CA . VAL A 1 101 ? 9.096 3.907 7.574 1.00 87.69 101 VAL A CA 1
ATOM 786 C C . VAL A 1 101 ? 7.998 4.232 6.581 1.00 87.69 101 VAL A C 1
ATOM 788 O O . VAL A 1 101 ? 6.860 3.805 6.757 1.00 87.69 101 VAL A O 1
ATOM 791 N N . ASN A 1 102 ? 8.330 4.954 5.515 1.00 90.75 102 ASN A N 1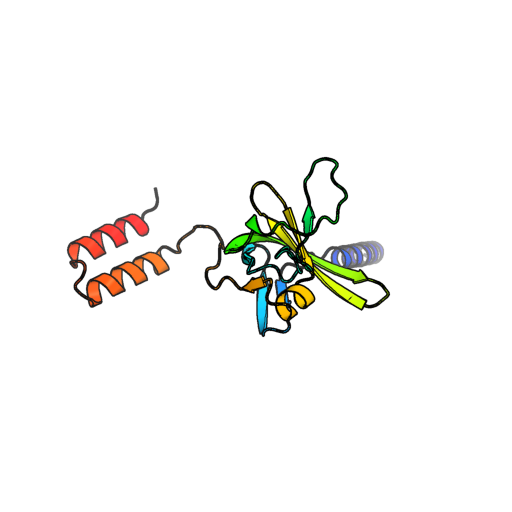
ATOM 792 C CA . ASN A 1 102 ? 7.414 5.078 4.390 1.00 90.75 102 ASN A CA 1
ATOM 793 C C . ASN A 1 102 ? 7.733 3.987 3.372 1.00 90.75 102 ASN A C 1
ATOM 795 O O . ASN A 1 102 ? 8.886 3.584 3.219 1.00 90.75 102 ASN A O 1
ATOM 799 N N . PHE A 1 103 ? 6.715 3.536 2.661 1.00 93.44 103 PHE A N 1
ATOM 800 C CA . PHE A 1 103 ? 6.854 2.577 1.583 1.00 93.44 103 PHE A CA 1
ATOM 801 C C . PHE A 1 103 ? 6.530 3.231 0.255 1.00 93.44 103 PHE A C 1
ATOM 803 O O . PHE A 1 103 ? 5.578 4.004 0.164 1.00 93.44 103 PHE A O 1
ATOM 810 N N . GLU A 1 104 ? 7.301 2.891 -0.766 1.00 94.19 104 GLU A N 1
ATOM 811 C CA . GLU A 1 104 ? 6.988 3.193 -2.152 1.00 94.19 104 GLU A CA 1
ATOM 812 C C . GLU A 1 104 ? 6.623 1.892 -2.872 1.00 94.19 104 GLU A C 1
ATOM 814 O O . GLU A 1 104 ? 7.321 0.882 -2.781 1.00 94.19 104 GLU A O 1
ATOM 819 N N . ILE A 1 105 ? 5.453 1.895 -3.507 1.00 95.00 105 ILE A N 1
ATOM 820 C CA . ILE A 1 105 ? 4.799 0.686 -4.002 1.00 95.00 105 ILE A CA 1
ATOM 821 C C . ILE A 1 105 ? 4.333 0.944 -5.438 1.00 95.00 105 ILE A C 1
ATOM 823 O O . ILE A 1 105 ? 3.302 1.600 -5.623 1.00 95.00 105 ILE A O 1
ATOM 827 N N . PRO A 1 106 ? 5.031 0.444 -6.473 1.00 95.44 106 PRO A N 1
ATOM 828 C CA . PRO A 1 106 ? 4.45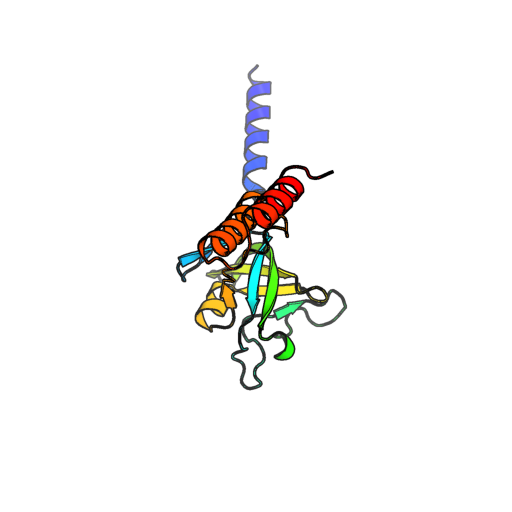0 0.279 -7.803 1.00 95.44 106 PRO A CA 1
ATOM 829 C C . PRO A 1 106 ? 3.263 -0.691 -7.733 1.00 95.44 106 PRO A C 1
ATOM 831 O O . PRO A 1 106 ? 3.426 -1.907 -7.779 1.00 95.44 106 PRO A O 1
ATOM 834 N N . VAL A 1 107 ? 2.056 -0.143 -7.571 1.00 95.62 107 VAL A N 1
ATOM 835 C CA . VAL A 1 107 ? 0.888 -0.904 -7.100 1.00 95.62 107 VAL A CA 1
ATOM 836 C C . VAL A 1 107 ? 0.494 -2.035 -8.043 1.00 95.62 107 VAL A C 1
ATOM 838 O O . VAL A 1 107 ? 0.155 -3.110 -7.570 1.00 95.62 107 VAL A O 1
ATOM 841 N N . GLU A 1 108 ? 0.580 -1.816 -9.353 1.00 95.44 108 GLU A N 1
ATOM 842 C CA . GLU A 1 108 ? 0.245 -2.834 -10.355 1.00 95.44 108 GLU A CA 1
ATOM 843 C C . GLU A 1 108 ? 1.219 -4.015 -10.293 1.00 95.44 108 GLU A C 1
ATOM 845 O O . GLU A 1 108 ? 0.792 -5.152 -10.121 1.00 95.44 108 GLU A O 1
ATOM 850 N N . ASP A 1 109 ? 2.527 -3.740 -10.293 1.00 95.56 109 ASP A N 1
ATOM 851 C CA . ASP A 1 109 ? 3.550 -4.787 -10.209 1.00 95.56 109 ASP A CA 1
ATOM 852 C C . ASP A 1 109 ? 3.453 -5.558 -8.872 1.00 95.56 109 ASP A C 1
ATOM 854 O O . ASP A 1 109 ? 3.573 -6.782 -8.826 1.00 95.56 109 ASP A O 1
ATOM 858 N N . ALA A 1 110 ? 3.188 -4.849 -7.769 1.00 96.12 110 ALA A N 1
ATOM 859 C CA . ALA A 1 110 ? 3.060 -5.448 -6.442 1.00 96.12 110 ALA A CA 1
ATOM 860 C C . ALA A 1 110 ? 1.773 -6.279 -6.270 1.00 96.12 110 ALA A C 1
ATOM 862 O O . ALA A 1 110 ? 1.770 -7.259 -5.520 1.00 96.12 110 ALA A O 1
ATOM 863 N N . ILE A 1 111 ? 0.681 -5.907 -6.947 1.00 94.81 111 ILE A N 1
ATOM 864 C CA . ILE A 1 111 ? -0.552 -6.705 -7.020 1.00 94.81 111 ILE A CA 1
ATOM 865 C C . ILE A 1 111 ? -0.301 -7.973 -7.832 1.00 94.81 111 ILE A C 1
ATOM 867 O O . ILE A 1 111 ? -0.642 -9.058 -7.359 1.00 94.81 111 ILE A O 1
ATOM 871 N N . ASP A 1 112 ? 0.317 -7.845 -9.008 1.00 95.12 112 ASP A N 1
ATOM 872 C CA . ASP A 1 112 ? 0.621 -8.972 -9.894 1.00 95.12 112 ASP A CA 1
ATOM 873 C C . ASP A 1 112 ? 1.535 -9.995 -9.204 1.00 95.12 112 ASP A C 1
ATOM 875 O O . ASP A 1 112 ? 1.338 -11.205 -9.327 1.00 95.12 112 ASP A O 1
ATOM 879 N N . ALA A 1 113 ? 2.489 -9.519 -8.399 1.00 95.88 113 ALA A N 1
ATOM 880 C CA . ALA A 1 113 ? 3.353 -10.356 -7.570 1.00 95.88 113 ALA A CA 1
ATOM 881 C C . ALA A 1 113 ? 2.660 -10.922 -6.311 1.00 95.88 113 ALA A C 1
ATOM 883 O O . ALA A 1 113 ? 3.192 -11.817 -5.656 1.00 95.88 113 ALA A O 1
ATOM 884 N N . GLY A 1 114 ? 1.483 -10.415 -5.935 1.00 93.88 114 GLY A N 1
ATOM 885 C CA . GLY A 1 114 ? 0.783 -10.808 -4.709 1.00 93.88 114 GLY A CA 1
ATOM 886 C C . GLY A 1 114 ? 1.411 -10.263 -3.418 1.00 93.88 114 GLY A C 1
ATOM 887 O O . GLY A 1 114 ? 1.124 -10.773 -2.331 1.00 93.88 114 GLY A O 1
ATOM 888 N N . GLU A 1 115 ? 2.247 -9.228 -3.521 1.00 96.19 115 GLU A N 1
ATOM 889 C CA . GLU A 1 115 ? 2.896 -8.543 -2.396 1.00 96.19 115 GLU A CA 1
ATOM 890 C C . GLU A 1 115 ? 1.973 -7.539 -1.702 1.00 96.19 115 GLU A C 1
ATOM 892 O O . GLU A 1 115 ? 2.177 -7.215 -0.530 1.00 96.19 115 GLU A O 1
ATOM 897 N N . VAL A 1 116 ? 0.928 -7.080 -2.391 1.00 94.62 116 VAL A N 1
ATOM 898 C CA . VAL A 1 116 ? -0.068 -6.146 -1.858 1.00 94.62 116 VAL A CA 1
ATOM 899 C C . VAL A 1 116 ? -1.448 -6.768 -1.929 1.00 94.62 116 VAL A C 1
ATOM 901 O O . VAL A 1 116 ? -1.923 -7.169 -2.989 1.00 94.62 116 VAL A O 1
ATOM 904 N N . ILE A 1 117 ? -2.128 -6.787 -0.786 1.00 90.31 117 ILE A N 1
ATOM 905 C CA . ILE A 1 117 ? -3.522 -7.202 -0.702 1.00 90.31 117 ILE A CA 1
ATOM 906 C C . ILE A 1 117 ? -4.347 -5.983 -0.287 1.00 90.31 117 ILE A C 1
ATOM 908 O O . ILE A 1 117 ? -4.011 -5.318 0.703 1.00 90.31 117 ILE A O 1
ATOM 912 N N . PRO A 1 118 ? -5.435 -5.665 -1.010 1.00 85.06 118 PRO A N 1
ATOM 913 C CA . PRO A 1 118 ? -6.356 -4.628 -0.578 1.00 85.06 118 PRO A CA 1
ATOM 914 C C . PRO A 1 118 ? -6.897 -4.993 0.803 1.00 85.06 118 PRO A C 1
ATOM 916 O O . PRO A 1 118 ? -7.466 -6.071 1.006 1.00 85.06 118 PRO A O 1
ATOM 919 N N . ASN A 1 119 ? -6.701 -4.105 1.774 1.00 76.25 119 ASN A N 1
ATOM 920 C CA . ASN A 1 119 ? -7.265 -4.323 3.089 1.00 76.25 119 ASN A CA 1
ATOM 921 C C . ASN A 1 119 ? -8.756 -3.988 2.995 1.00 76.25 119 ASN A C 1
ATOM 923 O O . ASN A 1 119 ? -9.138 -2.828 2.868 1.00 76.25 119 ASN A O 1
ATOM 927 N N . LYS A 1 120 ? -9.620 -5.010 3.035 1.00 64.50 120 LYS A N 1
ATOM 928 C CA . LYS A 1 120 ? -11.082 -4.806 3.059 1.00 64.50 120 LYS A CA 1
ATOM 929 C C . LYS A 1 120 ? -11.531 -4.001 4.285 1.00 64.50 120 LYS A C 1
ATOM 931 O O . LYS A 1 120 ? -12.633 -3.460 4.291 1.00 64.50 120 LYS A O 1
ATOM 936 N N . ASN A 1 121 ? -10.664 -3.889 5.292 1.00 51.91 121 ASN A N 1
ATOM 937 C CA . ASN A 1 121 ? -10.835 -2.986 6.412 1.00 51.91 121 ASN A CA 1
ATOM 938 C C . ASN A 1 121 ? -10.247 -1.622 6.027 1.00 51.91 121 ASN A C 1
ATOM 940 O O . ASN A 1 121 ? -9.037 -1.411 6.110 1.00 51.91 121 ASN A O 1
ATOM 944 N N . LYS A 1 122 ? -11.108 -0.700 5.586 1.00 47.00 122 LYS A N 1
ATOM 945 C CA . LYS A 1 122 ? -10.748 0.713 5.423 1.00 47.00 122 LYS A CA 1
ATOM 946 C C . LYS A 1 122 ? -10.150 1.235 6.745 1.00 47.00 122 LYS A C 1
ATOM 948 O O . LYS A 1 122 ? -10.838 1.167 7.758 1.00 47.00 122 LYS A O 1
ATOM 953 N N . PRO A 1 123 ? -8.946 1.819 6.778 1.00 45.00 123 PRO A N 1
ATOM 954 C CA . PRO A 1 123 ? -8.453 2.647 7.870 1.00 45.00 123 PRO A CA 1
ATOM 955 C C . PRO A 1 123 ? -8.882 4.098 7.603 1.00 45.00 123 PRO A C 1
ATOM 957 O O . PRO A 1 123 ? -8.091 5.030 7.712 1.00 45.00 123 PRO A O 1
ATOM 960 N N . GLY A 1 124 ? -10.114 4.298 7.148 1.00 40.38 124 GLY A N 1
ATOM 961 C CA . GLY A 1 124 ? -10.628 5.629 6.879 1.00 40.38 124 GLY A CA 1
ATOM 962 C C . GLY A 1 124 ? -10.983 6.278 8.201 1.00 40.38 124 GLY A C 1
ATOM 963 O O . GLY A 1 124 ? -12.163 6.395 8.483 1.00 40.38 124 GLY A O 1
ATOM 964 N N . ASN A 1 125 ? -9.984 6.657 9.004 1.00 37.06 125 ASN A N 1
ATOM 965 C CA . ASN A 1 125 ? -10.172 7.110 10.377 1.00 37.06 125 ASN A CA 1
ATOM 966 C C . ASN A 1 125 ? -10.790 5.996 11.259 1.00 37.06 125 ASN A C 1
ATOM 968 O O . ASN A 1 125 ? -11.743 5.320 10.886 1.00 37.06 125 ASN A O 1
ATOM 972 N N . LEU A 1 126 ? -10.333 5.829 12.497 1.00 41.44 126 LEU A N 1
ATOM 973 C CA . LEU A 1 126 ? -11.137 5.135 13.517 1.00 41.44 126 LEU A CA 1
ATOM 974 C C . LEU A 1 126 ? -12.307 6.037 13.962 1.00 41.44 126 LEU A C 1
ATOM 976 O O . LEU A 1 126 ? -12.611 6.136 15.143 1.00 41.44 126 LEU A O 1
ATOM 980 N N . ILE A 1 127 ? -12.969 6.713 13.020 1.00 44.78 127 ILE A N 1
ATOM 981 C CA . ILE A 1 127 ? -14.343 7.141 13.217 1.00 44.78 127 ILE A CA 1
ATOM 982 C C . ILE A 1 127 ? -15.145 5.929 12.786 1.00 44.78 127 ILE A C 1
ATOM 984 O O . ILE A 1 127 ? -15.541 5.798 11.628 1.00 44.78 127 ILE A O 1
ATOM 988 N N . TYR A 1 128 ? -15.344 5.007 13.724 1.00 50.69 128 TYR A N 1
ATOM 989 C CA . TYR A 1 128 ? -16.507 4.152 13.625 1.00 50.69 128 TYR A CA 1
ATOM 990 C C . TYR A 1 128 ? -17.691 5.079 13.365 1.00 50.69 128 TYR A C 1
ATOM 992 O O . TYR A 1 128 ? -17.987 5.963 14.172 1.00 50.69 128 TYR A O 1
ATOM 1000 N N . SER A 1 129 ? -18.326 4.946 12.200 1.00 60.53 129 SER A N 1
ATOM 1001 C CA . SER A 1 129 ? -19.626 5.568 12.027 1.00 60.53 129 SER A CA 1
ATOM 1002 C C . SER A 1 129 ? -20.468 5.029 13.170 1.00 60.53 129 SER A C 1
ATOM 1004 O O . SER A 1 129 ? -20.563 3.814 13.345 1.00 60.53 129 SER A O 1
ATOM 1006 N N . VAL A 1 130 ? -21.044 5.914 13.978 1.00 71.31 130 VAL A N 1
ATOM 1007 C CA . VAL A 1 130 ? -21.946 5.540 15.075 1.00 71.31 130 VAL A CA 1
ATOM 1008 C C . VAL A 1 130 ? -22.980 4.514 14.587 1.00 71.31 130 VAL A C 1
ATOM 1010 O O . VAL A 1 130 ? -23.338 3.593 15.314 1.00 71.31 130 VAL A O 1
ATOM 1013 N N . ALA A 1 131 ? -23.379 4.600 13.313 1.00 74.31 131 ALA A N 1
ATOM 1014 C CA . ALA A 1 131 ? -24.240 3.630 12.650 1.00 74.31 131 ALA A CA 1
ATOM 1015 C C . ALA A 1 131 ? -23.648 2.207 12.547 1.00 74.31 131 ALA A C 1
ATOM 1017 O O . ALA A 1 131 ? -24.376 1.250 12.795 1.00 74.31 131 ALA A O 1
ATOM 1018 N N . ASP A 1 132 ? -22.358 2.048 12.238 1.00 75.06 132 ASP A N 1
ATOM 1019 C CA . ASP A 1 132 ? -21.704 0.741 12.064 1.00 75.06 132 ASP A CA 1
ATOM 1020 C C . ASP A 1 132 ? -21.527 0.016 13.407 1.00 75.06 132 ASP A C 1
ATOM 1022 O O . ASP A 1 132 ? -21.663 -1.208 13.494 1.00 75.06 132 ASP A O 1
ATOM 1026 N N . GLU A 1 133 ? -21.240 0.757 14.482 1.00 80.50 133 GLU A N 1
ATOM 1027 C CA . GLU A 1 133 ? -21.218 0.193 15.836 1.00 80.50 133 GLU A CA 1
ATOM 1028 C C . GLU A 1 133 ? -22.619 -0.189 16.307 1.00 80.50 133 GLU A C 1
ATOM 1030 O O . GLU A 1 133 ? -22.810 -1.293 16.822 1.00 80.50 133 GLU A O 1
ATOM 1035 N N . ILE A 1 134 ? -23.618 0.663 16.057 1.00 84.81 134 ILE A N 1
ATOM 1036 C CA . ILE A 1 134 ? -25.020 0.334 16.334 1.00 84.81 134 ILE A CA 1
ATOM 1037 C C . ILE A 1 134 ? -25.443 -0.921 15.554 1.00 84.81 134 ILE A C 1
ATOM 1039 O O . ILE A 1 134 ? -26.122 -1.779 16.115 1.00 84.81 134 ILE A O 1
ATOM 1043 N N . GLU A 1 135 ? -25.013 -1.091 14.299 1.00 86.50 135 GLU A N 1
ATOM 1044 C CA . GLU A 1 135 ? -25.316 -2.290 13.508 1.00 86.50 135 GLU A CA 1
ATOM 1045 C C . GLU A 1 135 ? -24.680 -3.557 14.106 1.00 86.50 135 GLU A C 1
ATOM 1047 O O . GLU A 1 135 ? -25.329 -4.603 14.178 1.00 86.50 135 GLU A O 1
ATOM 1052 N N . LYS A 1 136 ? -23.434 -3.480 14.590 1.00 86.56 136 LYS A N 1
ATOM 1053 C CA . LYS A 1 136 ? -22.774 -4.603 15.280 1.00 86.56 136 LYS A CA 1
ATOM 1054 C C . LYS A 1 136 ? -23.491 -4.976 16.574 1.00 86.56 136 LYS A C 1
ATOM 1056 O O . LYS A 1 136 ? -23.746 -6.157 16.802 1.00 86.56 136 LYS A O 1
ATOM 1061 N N . PHE A 1 137 ? -23.859 -3.991 17.391 1.00 88.19 137 PHE A N 1
ATOM 1062 C CA . PHE A 1 137 ? -24.616 -4.234 18.619 1.00 88.19 137 PHE A CA 1
ATOM 1063 C C . PHE A 1 137 ? -26.009 -4.803 18.328 1.00 88.19 137 PHE A C 1
ATOM 1065 O O . PHE A 1 137 ? -26.472 -5.674 19.060 1.00 88.19 137 PHE A O 1
ATOM 1072 N N . LYS A 1 138 ? -26.648 -4.389 17.228 1.00 90.56 138 LYS A N 1
ATOM 1073 C CA . LYS A 1 138 ? -27.925 -4.961 16.794 1.00 90.56 138 LYS A CA 1
ATOM 1074 C C . LYS A 1 138 ? -27.779 -6.433 16.408 1.00 90.56 138 LYS A C 1
ATOM 1076 O O . LYS A 1 138 ? -28.588 -7.245 16.828 1.00 90.56 138 LYS A O 1
ATOM 1081 N N . LYS A 1 139 ? -26.713 -6.806 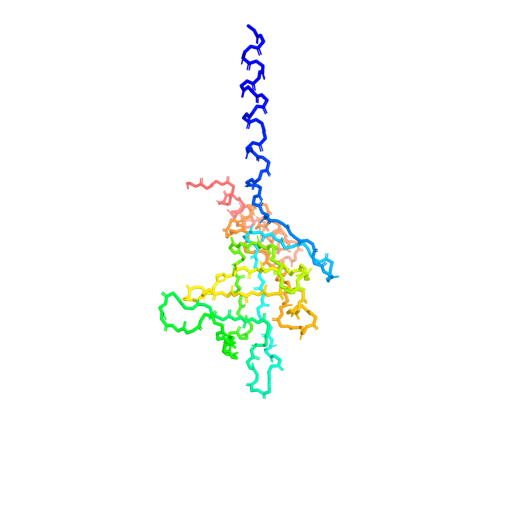15.694 1.00 91.25 139 LYS A N 1
ATOM 1082 C CA . LYS A 1 139 ? -26.435 -8.216 15.364 1.00 91.25 139 LYS A CA 1
ATOM 1083 C C . LYS A 1 139 ? -26.227 -9.080 16.609 1.00 91.25 139 LYS A C 1
ATOM 1085 O O . LYS A 1 139 ? -26.661 -10.224 16.618 1.00 91.25 139 LYS A O 1
ATOM 1090 N N . LEU A 1 140 ? -25.593 -8.535 17.652 1.00 90.00 140 LEU A N 1
ATOM 1091 C CA . LEU A 1 140 ? -25.429 -9.228 18.935 1.00 90.00 140 LEU A CA 1
ATOM 1092 C C . LEU A 1 140 ? -26.759 -9.382 19.686 1.00 90.00 140 LEU A C 1
ATOM 1094 O O . LEU A 1 140 ? -26.970 -10.392 20.353 1.00 90.00 140 LEU A O 1
ATOM 1098 N N . LEU A 1 141 ? -27.651 -8.396 19.579 1.00 92.31 141 LEU A N 1
ATOM 1099 C CA . LEU A 1 141 ? -29.003 -8.470 20.131 1.00 92.31 141 LEU A CA 1
ATOM 1100 C C . LEU A 1 141 ? -29.831 -9.527 19.387 1.00 92.31 141 LEU A C 1
ATOM 1102 O O . LEU A 1 141 ? -30.443 -10.385 20.016 1.00 92.31 141 LEU A O 1
ATOM 1106 N N . ASP A 1 142 ? -29.785 -9.508 18.054 1.00 92.44 142 ASP A N 1
ATOM 1107 C CA . ASP A 1 142 ? -30.482 -10.463 17.187 1.00 92.44 142 ASP A CA 1
ATOM 1108 C C . ASP A 1 142 ? -29.961 -11.899 17.392 1.00 92.44 142 ASP A C 1
ATOM 1110 O O . ASP A 1 142 ? -30.720 -12.860 17.273 1.00 92.44 142 ASP A O 1
ATOM 1114 N N . SER A 1 143 ? -28.680 -12.064 17.749 1.00 92.25 143 SER A N 1
ATOM 1115 C CA . SER A 1 143 ? -28.102 -1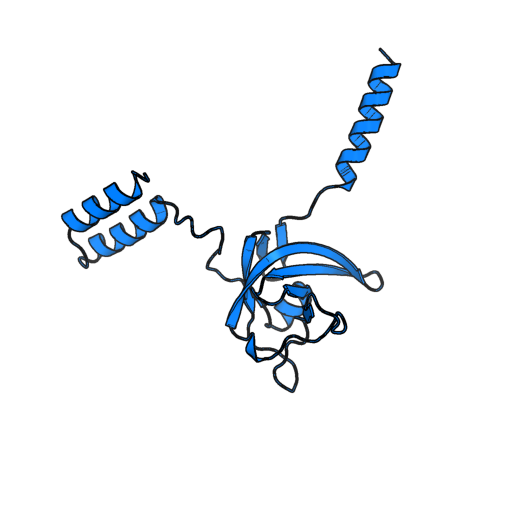3.361 18.118 1.00 92.25 143 SER A CA 1
ATOM 1116 C C . SER A 1 143 ? -28.333 -13.752 19.583 1.00 92.25 143 SER A C 1
ATOM 1118 O O . SER A 1 143 ? -27.840 -14.795 20.008 1.00 92.25 143 SER A O 1
ATOM 1120 N N . GLY A 1 144 ? -29.012 -12.915 20.375 1.00 90.69 144 GLY A N 1
ATOM 1121 C CA . GLY A 1 144 ? -29.249 -13.133 21.806 1.00 90.69 144 GLY A CA 1
ATOM 1122 C C . GLY A 1 144 ? -27.992 -13.074 22.682 1.00 90.69 144 GLY A C 1
ATOM 1123 O O . GLY A 1 144 ? -28.030 -13.502 23.832 1.00 90.69 144 GLY A O 1
ATOM 1124 N N . ALA A 1 145 ? -26.874 -12.569 22.152 1.00 90.62 145 ALA A N 1
ATOM 1125 C CA . ALA A 1 145 ? -25.611 -12.436 22.879 1.00 90.62 145 ALA A CA 1
ATOM 1126 C C . ALA A 1 145 ? -25.601 -11.230 23.833 1.00 90.62 145 ALA A C 1
ATOM 1128 O O . ALA A 1 145 ? -24.818 -11.212 24.780 1.00 90.62 145 ALA A O 1
ATOM 1129 N N . VAL A 1 146 ? -26.458 -10.234 23.585 1.00 92.19 146 VAL A N 1
ATOM 1130 C CA . VAL A 1 146 ? -26.696 -9.093 24.480 1.00 92.19 146 VAL A CA 1
ATOM 1131 C C . VAL A 1 146 ? -28.191 -8.862 24.657 1.00 92.19 146 VAL A C 1
ATOM 1133 O O . VAL A 1 146 ? -29.004 -9.219 23.804 1.00 92.19 146 VAL A O 1
ATOM 1136 N N . THR A 1 147 ? -28.559 -8.242 25.769 1.00 92.81 147 THR A N 1
ATOM 1137 C CA . THR A 1 147 ? -29.941 -7.874 26.078 1.00 92.81 147 THR A CA 1
ATOM 1138 C C . THR A 1 147 ? -30.333 -6.541 25.438 1.00 92.81 147 THR A C 1
ATOM 1140 O O . 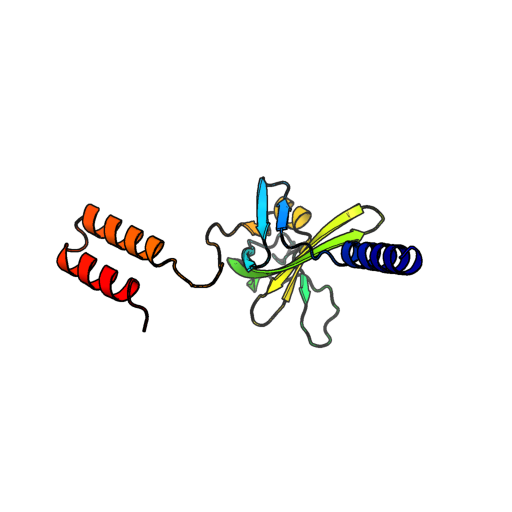THR A 1 147 ? -29.492 -5.695 25.122 1.00 92.81 147 THR A O 1
ATOM 1143 N N . GLN A 1 148 ? -31.642 -6.309 25.296 1.00 91.38 148 GLN A N 1
ATOM 1144 C CA . GLN A 1 148 ? -32.187 -5.047 24.778 1.00 91.38 148 GLN A CA 1
ATOM 1145 C C . GLN A 1 148 ? -31.691 -3.826 25.579 1.00 91.38 148 GLN A C 1
ATOM 1147 O O . GLN A 1 148 ? -31.357 -2.796 24.999 1.00 91.38 148 GLN A O 1
ATOM 1152 N N . ALA A 1 149 ? -31.570 -3.961 26.905 1.00 89.88 149 ALA A N 1
ATOM 1153 C CA . ALA A 1 149 ? -31.095 -2.894 27.784 1.00 89.88 149 ALA A CA 1
ATOM 1154 C C . ALA A 1 149 ? -29.617 -2.529 27.538 1.00 89.88 149 ALA A C 1
ATOM 1156 O O . ALA A 1 149 ? -29.254 -1.352 27.565 1.00 89.88 149 ALA A O 1
ATOM 1157 N N . GLU A 1 150 ? -28.768 -3.522 27.261 1.00 86.00 150 GLU A N 1
ATOM 1158 C CA . GLU A 1 150 ? -27.350 -3.313 26.941 1.00 86.00 150 GLU A CA 1
ATOM 1159 C C . GLU A 1 150 ? -27.175 -2.671 25.561 1.00 86.00 150 GLU A C 1
ATOM 1161 O O . GLU A 1 150 ? -26.369 -1.750 25.403 1.00 86.00 150 GLU A O 1
ATOM 1166 N N . TYR A 1 151 ? -27.979 -3.100 24.583 1.00 91.25 151 TYR A N 1
ATOM 1167 C CA . TYR A 1 151 ? -28.031 -2.491 23.256 1.00 91.25 151 TYR A CA 1
ATOM 1168 C C . TYR A 1 151 ? -28.423 -1.007 23.324 1.00 91.25 151 TYR A C 1
ATOM 1170 O O . TYR A 1 151 ? -27.713 -0.150 22.791 1.00 91.25 151 TYR A O 1
ATOM 1178 N N . ASP A 1 152 ? -29.514 -0.680 24.021 1.00 88.38 152 ASP A N 1
ATOM 1179 C CA . ASP A 1 152 ? -30.017 0.695 24.109 1.00 88.38 152 ASP A CA 1
ATOM 1180 C C . ASP A 1 152 ? -29.070 1.614 24.896 1.00 88.38 152 ASP A C 1
ATOM 1182 O O . ASP A 1 152 ? -28.879 2.780 24.529 1.00 88.38 152 ASP A O 1
ATOM 1186 N N . GLY A 1 153 ? -28.411 1.084 25.932 1.00 88.62 153 GLY A N 1
ATOM 1187 C CA . GLY A 1 153 ? -27.380 1.797 26.686 1.00 88.62 153 GLY A CA 1
ATOM 1188 C C . GLY A 1 153 ? -26.178 2.185 25.821 1.00 88.62 153 GLY A C 1
ATOM 1189 O O . GLY A 1 153 ? -25.747 3.341 25.843 1.00 88.62 153 GLY A O 1
ATOM 1190 N N . GLN A 1 154 ? -25.669 1.253 25.010 1.00 83.44 154 GLN A N 1
ATOM 1191 C CA . GLN A 1 154 ? -24.538 1.517 24.115 1.00 83.44 154 GLN A CA 1
ATOM 1192 C C . GLN A 1 154 ? -24.938 2.416 22.944 1.00 83.44 154 GLN A C 1
ATOM 1194 O O . GLN A 1 154 ? -24.235 3.376 22.641 1.00 83.44 154 GLN A O 1
ATOM 1199 N N . LYS A 1 155 ? -26.120 2.209 22.356 1.00 85.31 155 LYS A N 1
ATOM 1200 C CA . LYS A 1 155 ? -26.666 3.085 21.311 1.00 85.31 155 LYS A CA 1
ATOM 1201 C C . LYS A 1 155 ? -26.759 4.543 21.770 1.00 85.31 155 LYS A C 1
ATOM 1203 O O . LYS A 1 155 ? -26.402 5.447 21.017 1.00 85.31 155 LYS A O 1
ATOM 1208 N N . LYS A 1 156 ? -27.204 4.786 23.007 1.00 86.94 156 LYS A N 1
ATOM 1209 C CA . LYS A 1 156 ? -27.291 6.140 23.575 1.00 86.94 156 LYS A CA 1
ATOM 1210 C C . LYS A 1 156 ? -25.913 6.772 23.789 1.00 86.94 156 LYS A C 1
ATOM 1212 O O . LYS A 1 156 ? -25.747 7.949 23.490 1.00 86.94 156 LYS A O 1
ATOM 1217 N N . ARG A 1 157 ? -24.928 5.998 24.258 1.00 80.62 157 ARG A N 1
ATOM 1218 C CA . ARG A 1 157 ? -23.535 6.462 24.410 1.00 80.62 157 ARG A CA 1
ATOM 1219 C C . ARG A 1 157 ? -22.910 6.858 23.077 1.00 80.62 157 ARG A C 1
ATOM 1221 O O . ARG A 1 157 ? -22.200 7.851 23.017 1.00 80.62 157 ARG A O 1
ATOM 1228 N N . LEU A 1 158 ? -23.205 6.106 22.020 1.00 79.88 158 LEU A N 1
ATOM 1229 C CA . LEU A 1 158 ? -22.646 6.349 20.692 1.00 79.88 158 LEU A CA 1
ATOM 1230 C C . LEU A 1 158 ? -23.315 7.529 19.968 1.00 79.88 158 LEU A C 1
ATOM 1232 O O . LEU A 1 158 ? -22.649 8.240 19.227 1.00 79.88 158 LEU A O 1
ATOM 1236 N N . LEU A 1 159 ? -24.610 7.784 20.200 1.00 80.25 159 LEU A N 1
ATOM 1237 C CA . LEU A 1 159 ? -25.352 8.904 19.589 1.00 80.25 159 LEU A CA 1
ATOM 1238 C C . LEU A 1 159 ? -25.164 10.255 20.298 1.00 80.25 159 LEU A C 1
ATOM 1240 O O . LEU A 1 159 ? -25.605 11.277 19.776 1.00 80.25 159 LEU A O 1
ATOM 1244 N N . SER A 1 160 ? -24.549 10.282 21.479 1.00 75.69 160 SER A N 1
ATOM 1245 C CA . SER A 1 160 ? -24.248 11.510 22.224 1.00 75.69 160 SER A CA 1
ATOM 1246 C C . SER A 1 160 ? -22.746 11.604 22.506 1.00 75.69 160 SER A C 1
ATOM 1248 O O . SER A 1 160 ? -22.333 11.387 23.647 1.00 75.69 160 SER A O 1
ATOM 1250 N N . PRO A 1 161 ? -21.914 11.884 21.483 1.00 59.09 161 PRO A N 1
ATOM 1251 C CA . PRO A 1 161 ? -20.512 12.193 21.712 1.00 59.09 161 PRO A CA 1
ATOM 1252 C C . PRO A 1 161 ? -20.439 13.533 22.458 1.00 59.09 161 PRO A C 1
ATOM 1254 O O . PRO A 1 161 ? -20.947 14.537 21.960 1.00 59.09 161 PRO A O 1
ATOM 1257 N N . ASN A 1 162 ? -19.880 13.528 23.670 1.00 48.62 162 ASN A N 1
ATOM 1258 C CA . ASN A 1 162 ? -19.492 14.759 24.368 1.00 48.62 162 ASN A CA 1
ATOM 1259 C C . ASN A 1 162 ? -18.326 15.434 23.645 1.00 48.62 162 ASN A C 1
ATOM 1261 O O . ASN A 1 162 ? -17.396 14.694 23.246 1.00 48.62 162 ASN A O 1
#

Secondary structure (DSSP, 8-state):
-HHHHHHHHHHHHHTTTT----EEE-TTSPEEETT-EEEE----STTS--SS-EEE-SSSS-TTEEPPGGGTT-EEEEEEEEEEEETTEEEEEEEEEETTEEEEEEHHHHHHTT-EEE-SS--S-S---HHHHHHHHHHHHHTTSS-HHHHHHHHHHHH---

pLDDT: mean 83.06, std 15.03, range [37.06, 96.25]